Protein AF-A0A3M1CCG0-F1 (afdb_monomer)

Mean predicted aligned error: 4.8 Å

pLDDT: mean 91.63, std 6.47, range [65.25, 97.44]

Structure (mmCIF, N/CA/C/O backbone):
data_AF-A0A3M1CCG0-F1
#
_entry.id   AF-A0A3M1CCG0-F1
#
loop_
_atom_site.group_PDB
_atom_site.id
_atom_site.type_symbol
_atom_site.label_atom_id
_atom_site.label_alt_id
_atom_site.label_comp_id
_atom_site.label_asym_id
_atom_site.label_entity_id
_atom_site.label_seq_id
_atom_site.pdbx_PDB_ins_code
_atom_site.Cartn_x
_atom_site.Cartn_y
_atom_site.Cartn_z
_atom_site.occupancy
_atom_site.B_iso_or_equiv
_atom_site.auth_seq_id
_atom_site.auth_comp_id
_atom_site.auth_asym_id
_atom_site.auth_atom_id
_atom_site.pdbx_PDB_model_num
ATOM 1 N N . MET A 1 1 ? 1.620 -0.004 -37.576 1.00 65.25 1 MET A N 1
ATOM 2 C CA . MET A 1 1 ? 3.090 0.157 -37.499 1.00 65.25 1 MET A CA 1
ATOM 3 C C . MET A 1 1 ? 3.413 0.816 -36.163 1.00 65.25 1 MET A C 1
ATOM 5 O O . MET A 1 1 ? 2.723 1.764 -35.818 1.00 65.25 1 MET A O 1
ATOM 9 N N . LEU A 1 2 ? 4.370 0.293 -35.389 1.00 86.81 2 LEU A N 1
ATOM 10 C CA . LEU A 1 2 ? 4.777 0.871 -34.097 1.00 86.81 2 LEU A CA 1
ATOM 11 C C . LEU A 1 2 ? 5.928 1.862 -34.324 1.00 86.81 2 LEU A C 1
ATOM 13 O O . LEU A 1 2 ? 6.966 1.479 -34.854 1.00 86.81 2 LEU A O 1
ATOM 17 N N . CYS A 1 3 ? 5.741 3.129 -33.943 1.00 89.62 3 CYS A N 1
ATOM 18 C CA . CYS A 1 3 ? 6.636 4.226 -34.338 1.00 89.62 3 CYS A CA 1
ATOM 19 C C . CYS A 1 3 ? 8.003 4.233 -33.621 1.00 89.62 3 CYS A C 1
ATOM 21 O O . CYS A 1 3 ? 8.961 4.777 -34.161 1.00 89.62 3 CYS A O 1
ATOM 23 N N . HIS A 1 4 ? 8.128 3.617 -32.436 1.00 94.06 4 HIS A N 1
ATOM 24 C CA . HIS A 1 4 ? 9.344 3.690 -31.603 1.00 94.06 4 HIS A CA 1
ATOM 25 C C . HIS A 1 4 ? 9.685 2.371 -30.887 1.00 94.06 4 HIS A C 1
ATOM 27 O O . HIS A 1 4 ? 9.974 2.352 -29.689 1.00 94.06 4 HIS A O 1
ATOM 33 N N . GLN A 1 5 ? 9.673 1.251 -31.614 1.00 95.94 5 GLN A N 1
ATOM 34 C CA . GLN A 1 5 ? 9.863 -0.079 -31.017 1.00 95.94 5 GLN A CA 1
ATOM 35 C C . GLN A 1 5 ? 11.190 -0.230 -30.252 1.00 95.94 5 GLN A C 1
ATOM 37 O O . GLN A 1 5 ? 11.218 -0.814 -29.173 1.00 95.94 5 GLN A O 1
ATOM 42 N N . ASN A 1 6 ? 12.286 0.325 -30.772 1.00 95.19 6 ASN A N 1
ATOM 43 C CA . ASN A 1 6 ? 13.604 0.185 -30.145 1.00 95.19 6 ASN A CA 1
ATOM 44 C C . ASN A 1 6 ? 13.696 0.918 -28.800 1.00 95.19 6 ASN A C 1
ATOM 46 O O . ASN A 1 6 ? 14.294 0.398 -27.862 1.00 95.19 6 ASN A O 1
ATOM 50 N N . ILE A 1 7 ? 13.071 2.095 -28.693 1.00 94.88 7 ILE A N 1
ATOM 51 C CA . ILE A 1 7 ? 13.000 2.855 -27.437 1.00 94.88 7 ILE A CA 1
ATOM 52 C C . ILE A 1 7 ? 12.131 2.100 -26.431 1.00 94.88 7 ILE A C 1
ATOM 54 O O . ILE A 1 7 ? 12.517 1.953 -25.277 1.00 94.88 7 ILE A O 1
ATOM 58 N N . TYR A 1 8 ? 10.986 1.571 -26.871 1.00 93.62 8 TYR A N 1
ATOM 59 C CA . TYR A 1 8 ? 10.121 0.758 -26.018 1.00 93.62 8 TYR A CA 1
ATOM 60 C C . TYR A 1 8 ? 10.863 -0.461 -25.446 1.00 93.62 8 TYR A C 1
ATOM 62 O O . TYR A 1 8 ? 10.840 -0.681 -24.233 1.00 93.62 8 TYR A O 1
ATOM 70 N N . ASN A 1 9 ? 11.565 -1.207 -26.307 1.00 94.38 9 ASN A N 1
ATOM 71 C CA . ASN A 1 9 ? 12.277 -2.428 -25.933 1.00 94.38 9 ASN A CA 1
ATOM 72 C C . ASN A 1 9 ? 13.336 -2.180 -24.853 1.00 94.38 9 ASN A C 1
ATOM 74 O O . ASN A 1 9 ? 13.542 -3.035 -24.002 1.00 94.38 9 ASN A O 1
ATOM 78 N N . THR A 1 10 ? 14.005 -1.026 -24.856 1.00 95.56 10 THR A N 1
ATOM 79 C CA . THR A 1 10 ? 14.993 -0.697 -23.818 1.00 95.56 10 THR A CA 1
ATOM 80 C C . THR A 1 10 ? 14.337 -0.079 -22.584 1.00 95.56 10 THR A C 1
ATOM 82 O O . THR A 1 10 ? 14.654 -0.465 -21.456 1.00 95.56 10 THR A O 1
ATOM 85 N N . PHE A 1 11 ? 13.377 0.830 -22.770 1.00 92.81 11 PHE A N 1
ATOM 86 C CA . PHE A 1 11 ? 12.735 1.566 -21.682 1.00 92.81 11 PHE A CA 1
ATOM 87 C C . PHE A 1 11 ? 11.971 0.656 -20.714 1.00 92.81 11 PHE A C 1
ATOM 89 O O . PHE A 1 11 ? 12.102 0.826 -19.499 1.00 92.81 11 PHE A O 1
ATOM 96 N N . ILE A 1 12 ? 11.240 -0.347 -21.216 1.00 91.75 12 ILE A N 1
ATOM 97 C CA . ILE A 1 12 ? 10.423 -1.258 -20.391 1.00 91.75 12 ILE A CA 1
ATOM 98 C C . ILE A 1 12 ? 11.257 -2.091 -19.401 1.00 91.75 12 ILE A C 1
ATOM 100 O O . ILE A 1 12 ? 10.740 -2.623 -18.419 1.00 91.75 12 ILE A O 1
ATOM 104 N N . HIS A 1 13 ? 12.569 -2.202 -19.621 1.00 90.50 13 HIS A N 1
ATOM 105 C CA . HIS A 1 13 ? 13.473 -2.909 -18.719 1.00 90.50 13 HIS A CA 1
ATOM 106 C C . HIS A 1 13 ? 14.083 -2.019 -17.629 1.00 90.50 13 HIS A C 1
ATOM 108 O O . HIS A 1 13 ? 14.578 -2.568 -16.637 1.00 90.50 13 HIS A O 1
ATOM 114 N N . THR A 1 14 ? 14.002 -0.691 -17.768 1.00 90.38 14 THR A N 1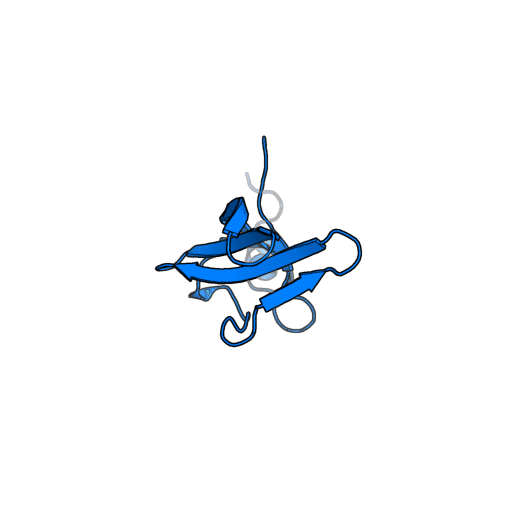
ATOM 115 C CA . THR A 1 14 ? 14.489 0.284 -16.778 1.00 90.38 14 THR A CA 1
ATOM 116 C C . THR A 1 14 ? 13.624 0.301 -15.515 1.00 90.38 14 THR A C 1
ATOM 118 O O . THR A 1 14 ? 12.471 -0.130 -15.529 1.00 90.38 14 THR A O 1
ATOM 121 N N . GLY A 1 15 ? 14.151 0.843 -14.411 1.00 84.94 15 GLY A N 1
ATOM 122 C CA . GLY A 1 15 ? 13.369 1.043 -13.183 1.00 84.94 15 GLY A CA 1
ATOM 123 C C . GLY A 1 15 ? 12.150 1.951 -13.391 1.00 84.94 15 GLY A C 1
ATOM 124 O O . GLY A 1 15 ? 11.092 1.688 -12.829 1.00 84.94 15 GLY A O 1
ATOM 125 N N . MET A 1 16 ? 12.271 2.964 -14.256 1.00 86.94 16 MET A N 1
ATOM 126 C CA . MET A 1 16 ? 11.173 3.871 -14.602 1.00 86.94 16 MET A CA 1
ATOM 127 C C . MET A 1 16 ? 10.094 3.166 -15.432 1.00 86.94 16 MET A C 1
ATOM 129 O O . MET A 1 16 ? 8.917 3.250 -15.092 1.00 86.94 16 MET A O 1
ATOM 133 N N . GLY A 1 17 ? 10.479 2.400 -16.456 1.00 88.44 17 GLY A N 1
ATOM 134 C CA . GLY A 1 17 ? 9.535 1.605 -17.255 1.00 88.44 17 GLY A CA 1
ATOM 135 C C . GLY A 1 17 ? 8.827 0.504 -16.457 1.00 88.44 17 GLY A C 1
ATOM 136 O O . GLY A 1 17 ? 7.742 0.070 -16.823 1.00 88.44 17 GLY A O 1
ATOM 137 N N . LYS A 1 18 ? 9.413 0.095 -15.328 1.00 86.94 18 LYS A N 1
ATOM 138 C CA . LYS A 1 18 ? 8.880 -0.889 -14.377 1.00 86.94 18 LYS A CA 1
ATOM 139 C C . LYS A 1 18 ? 8.195 -0.275 -13.154 1.00 86.94 18 LYS A C 1
ATOM 141 O O . LYS A 1 18 ? 7.906 -1.012 -12.209 1.00 86.94 18 LYS A O 1
ATOM 146 N N . SER A 1 19 ? 7.999 1.041 -13.140 1.00 90.25 19 SER A N 1
ATOM 147 C CA . SER A 1 19 ? 7.550 1.767 -11.951 1.00 90.25 19 SER A CA 1
ATOM 148 C C . SER A 1 19 ? 6.078 1.553 -11.615 1.00 90.25 19 SER A C 1
ATOM 150 O O . SER A 1 19 ? 5.732 1.719 -10.458 1.00 90.25 19 SER A O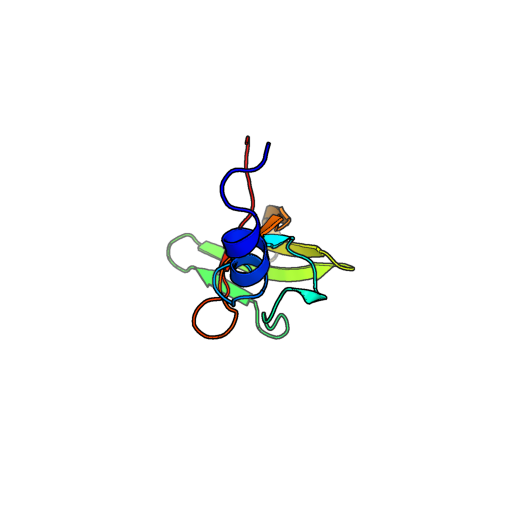 1
ATOM 152 N N . LEU A 1 20 ? 5.229 1.156 -12.566 1.00 91.88 20 LEU A N 1
ATOM 153 C CA . LEU A 1 20 ? 3.826 0.809 -12.327 1.00 91.88 20 LEU A CA 1
ATOM 154 C C . LEU A 1 20 ? 3.627 -0.693 -12.526 1.00 91.88 20 LEU A C 1
ATOM 156 O O . LEU A 1 20 ? 3.947 -1.234 -13.586 1.00 91.88 20 LEU A O 1
ATOM 160 N N . ARG A 1 21 ? 3.103 -1.375 -11.507 1.00 91.88 21 ARG A N 1
ATOM 161 C CA . ARG A 1 21 ? 2.898 -2.830 -11.524 1.00 91.88 21 ARG A CA 1
ATOM 162 C C . ARG A 1 21 ? 1.614 -3.225 -10.817 1.00 91.88 21 ARG A C 1
ATOM 164 O O . ARG A 1 21 ? 1.140 -2.504 -9.948 1.00 91.88 21 ARG A O 1
ATOM 171 N N . TRP A 1 22 ? 1.110 -4.414 -11.128 1.00 93.75 22 TRP A N 1
ATOM 172 C CA . TRP A 1 22 ? 0.051 -5.048 -10.343 1.00 93.75 22 TRP A CA 1
ATOM 173 C C . TRP A 1 22 ? 0.518 -5.338 -8.915 1.00 93.75 22 TRP A C 1
ATOM 175 O O . TRP A 1 22 ? 1.650 -5.794 -8.707 1.00 93.75 22 TRP A O 1
ATOM 185 N N . ALA A 1 23 ? -0.373 -5.112 -7.951 1.00 94.31 23 ALA A N 1
ATOM 186 C CA . ALA A 1 23 ? -0.131 -5.300 -6.523 1.00 94.31 23 ALA A CA 1
ATOM 187 C C . ALA A 1 23 ? -0.199 -6.772 -6.088 1.00 94.31 23 ALA A C 1
ATOM 189 O O . ALA A 1 23 ? -1.053 -7.188 -5.302 1.00 94.31 23 ALA A O 1
ATOM 190 N N . VAL A 1 24 ? 0.743 -7.555 -6.609 1.00 93.12 24 VAL A N 1
ATOM 191 C CA . VAL A 1 24 ? 1.017 -8.927 -6.173 1.00 93.12 24 VAL A CA 1
ATOM 192 C C . VAL A 1 24 ? 2.194 -8.967 -5.205 1.00 93.12 24 VAL A C 1
ATOM 194 O O . VAL A 1 24 ? 3.045 -8.069 -5.222 1.00 93.12 24 VAL A O 1
ATOM 197 N N . ARG A 1 25 ? 2.282 -10.013 -4.375 1.00 90.12 25 ARG A N 1
ATOM 198 C CA . ARG A 1 25 ? 3.327 -10.133 -3.344 1.00 90.12 25 ARG A CA 1
ATOM 199 C C . ARG A 1 25 ? 4.730 -10.002 -3.932 1.00 90.12 25 ARG A C 1
ATOM 201 O O . ARG A 1 25 ? 5.566 -9.312 -3.361 1.00 90.12 25 ARG A O 1
ATOM 208 N N . SER A 1 26 ? 4.973 -10.633 -5.078 1.00 90.44 26 SER A N 1
ATOM 209 C CA . SER A 1 26 ? 6.275 -10.642 -5.759 1.00 90.44 26 SER A CA 1
ATOM 210 C C . SER A 1 26 ? 6.740 -9.266 -6.252 1.00 90.44 26 SER A C 1
ATOM 212 O O . SER A 1 26 ? 7.937 -9.062 -6.439 1.00 90.44 26 SER A O 1
ATOM 214 N N . ASN A 1 27 ? 5.820 -8.317 -6.440 1.00 90.00 27 ASN A N 1
ATOM 215 C CA . ASN A 1 27 ? 6.130 -6.955 -6.876 1.00 90.00 27 ASN A CA 1
ATOM 216 C C . ASN A 1 27 ? 6.261 -5.965 -5.710 1.00 90.00 27 ASN A C 1
ATOM 218 O O . ASN A 1 27 ? 6.595 -4.806 -5.948 1.00 90.00 27 ASN A O 1
ATOM 222 N N . SER A 1 28 ? 5.985 -6.380 -4.469 1.00 86.81 28 SER A N 1
ATOM 223 C CA . SER A 1 28 ? 6.001 -5.483 -3.316 1.00 86.81 28 SER A CA 1
ATOM 224 C C . SER A 1 28 ? 7.237 -5.664 -2.453 1.00 86.81 28 SER A C 1
ATOM 226 O O . SER A 1 28 ? 7.552 -6.767 -2.023 1.00 86.81 28 SER A O 1
ATOM 228 N N . ALA A 1 29 ? 7.881 -4.545 -2.126 1.00 87.62 29 ALA A N 1
ATOM 229 C CA . ALA A 1 29 ? 8.939 -4.482 -1.120 1.00 87.62 29 ALA A CA 1
ATOM 230 C C . ALA A 1 29 ? 8.408 -4.081 0.274 1.00 87.62 29 ALA A C 1
ATOM 232 O O . ALA A 1 29 ? 9.182 -3.670 1.132 1.00 87.62 29 ALA A O 1
ATOM 233 N N . ALA A 1 30 ? 7.085 -4.106 0.486 1.00 87.06 30 ALA A N 1
ATOM 234 C CA . ALA A 1 30 ? 6.481 -3.686 1.749 1.00 87.06 30 ALA A CA 1
ATOM 235 C C . ALA A 1 30 ? 6.685 -4.732 2.855 1.00 87.06 30 ALA A C 1
ATOM 237 O O . ALA A 1 30 ? 6.514 -5.930 2.621 1.00 87.06 30 ALA A O 1
ATOM 238 N N . ASP A 1 31 ? 6.987 -4.265 4.068 1.00 89.12 31 ASP A N 1
ATOM 239 C CA . ASP A 1 31 ? 6.982 -5.100 5.268 1.00 89.12 31 ASP A CA 1
ATOM 240 C C . ASP A 1 31 ? 5.598 -5.057 5.931 1.00 89.12 31 ASP A C 1
ATOM 242 O O . ASP A 1 31 ? 5.131 -4.010 6.376 1.00 89.12 31 ASP A O 1
ATOM 246 N N . PHE A 1 32 ? 4.945 -6.216 6.003 1.00 90.38 32 PHE A N 1
ATOM 247 C CA . PHE A 1 32 ? 3.616 -6.372 6.596 1.00 90.38 32 PHE A CA 1
ATOM 248 C C . PHE A 1 32 ? 3.653 -6.775 8.076 1.00 90.38 32 PHE A C 1
ATOM 250 O O . PHE A 1 32 ? 2.600 -6.875 8.702 1.00 90.38 32 PHE A O 1
ATOM 257 N N . LYS A 1 33 ? 4.835 -7.008 8.664 1.00 90.25 33 LYS A N 1
ATOM 258 C CA . LYS A 1 33 ? 4.965 -7.433 10.067 1.00 90.25 33 LYS A CA 1
ATOM 259 C C . LYS A 1 33 ? 4.556 -6.333 11.050 1.00 90.25 33 LYS A C 1
ATOM 261 O O . LYS A 1 33 ? 3.982 -6.629 12.094 1.00 90.25 33 LYS A O 1
ATOM 266 N N . TYR A 1 34 ? 4.827 -5.076 10.701 1.00 88.94 34 TYR A N 1
ATOM 267 C CA . TYR A 1 34 ? 4.562 -3.900 11.536 1.00 88.94 34 TYR A CA 1
ATOM 268 C C . TYR A 1 34 ? 3.725 -2.845 10.802 1.00 88.94 34 TYR A C 1
ATOM 270 O O . TYR A 1 34 ? 3.899 -1.648 11.002 1.00 88.94 34 TYR A O 1
ATOM 278 N N . ALA A 1 35 ? 2.801 -3.279 9.944 1.00 93.25 35 ALA A N 1
ATOM 279 C CA . ALA A 1 35 ? 2.010 -2.392 9.092 1.00 93.25 35 ALA A CA 1
ATOM 280 C C . ALA A 1 35 ? 0.697 -1.915 9.741 1.00 93.25 35 ALA A C 1
ATOM 282 O O . ALA A 1 35 ? -0.331 -1.816 9.069 1.00 93.25 35 ALA A O 1
ATOM 283 N N . ASN A 1 36 ? 0.735 -1.643 11.049 1.00 94.69 36 ASN A N 1
ATOM 284 C CA . ASN A 1 36 ? -0.382 -1.082 11.804 1.00 94.69 36 ASN A CA 1
ATOM 285 C C . ASN A 1 36 ? -0.128 0.399 12.078 1.00 94.69 36 ASN A C 1
ATOM 287 O O . ASN A 1 36 ? 0.900 0.753 12.652 1.00 94.69 36 ASN A O 1
ATOM 291 N N . ILE A 1 37 ? -1.073 1.252 11.700 1.00 95.12 37 ILE A N 1
ATOM 292 C CA . ILE A 1 37 ? -0.993 2.702 11.871 1.00 95.12 37 ILE A CA 1
ATOM 293 C C . ILE A 1 37 ? -2.274 3.174 12.548 1.00 95.12 37 ILE A C 1
ATOM 295 O O . ILE A 1 37 ? -3.364 2.715 12.216 1.00 95.12 37 ILE A O 1
ATOM 299 N N . TYR A 1 38 ? -2.138 4.098 13.492 1.00 96.19 38 TYR A N 1
ATOM 300 C CA . TYR A 1 38 ? -3.258 4.808 14.093 1.00 96.19 38 TYR A CA 1
ATOM 301 C C . TYR A 1 38 ? -3.165 6.289 13.729 1.00 96.19 38 TYR A C 1
ATOM 303 O O . TYR A 1 38 ? -2.155 6.937 14.013 1.00 96.19 38 TYR A O 1
ATOM 311 N N . ASP A 1 39 ? -4.213 6.813 13.100 1.00 96.12 39 ASP A N 1
ATOM 312 C CA . ASP A 1 39 ? -4.381 8.238 12.852 1.00 96.12 39 ASP A CA 1
ATOM 313 C C . ASP A 1 39 ? -5.241 8.860 13.956 1.00 96.12 39 ASP A C 1
ATOM 315 O O . ASP A 1 39 ? -6.466 8.742 13.972 1.00 96.12 39 ASP A O 1
ATOM 319 N N . LYS A 1 40 ? -4.575 9.579 14.862 1.00 95.31 40 LYS A N 1
ATOM 320 C CA . LYS A 1 40 ? -5.203 10.242 16.009 1.00 95.31 40 LYS A CA 1
ATOM 321 C C . LYS A 1 40 ? -6.177 11.366 15.646 1.00 95.31 40 LYS A C 1
ATOM 323 O O . LYS A 1 40 ? -6.954 11.768 16.502 1.00 95.31 40 LYS A O 1
ATOM 328 N N . TYR A 1 41 ? -6.089 11.940 14.445 1.0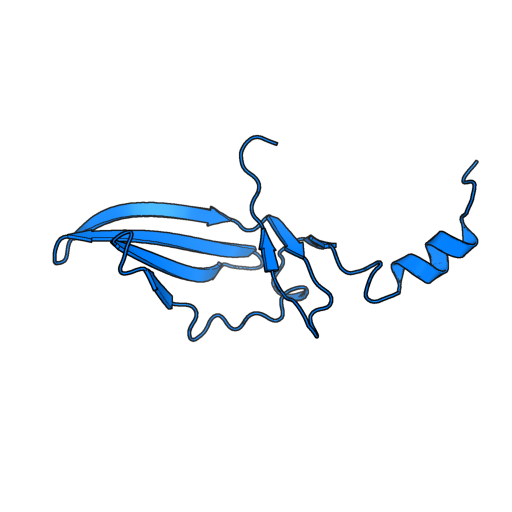0 96.19 41 TYR A N 1
ATOM 329 C CA . TYR A 1 41 ? -6.929 13.082 14.067 1.00 96.19 41 TYR A CA 1
ATOM 330 C C . TYR A 1 41 ? -8.273 12.637 13.500 1.00 96.19 41 TYR A C 1
ATOM 332 O O . TYR A 1 41 ? -9.279 13.317 13.688 1.00 96.19 41 TYR A O 1
ATOM 340 N N . SER A 1 42 ? -8.283 11.499 12.809 1.00 94.31 42 SER A N 1
ATOM 341 C CA . SER A 1 42 ? -9.478 10.923 12.195 1.00 94.31 42 SER A CA 1
ATOM 342 C C . SER A 1 42 ? -10.025 9.705 12.948 1.00 94.31 42 SER A C 1
ATOM 344 O O . SER A 1 42 ? -11.062 9.171 12.546 1.00 94.31 42 SER A O 1
ATOM 346 N N . ASP A 1 43 ? -9.354 9.290 14.028 1.00 95.12 43 ASP A N 1
ATOM 347 C CA . ASP A 1 43 ? -9.672 8.117 14.849 1.00 95.12 43 ASP A CA 1
ATOM 348 C C . ASP A 1 43 ? -9.780 6.827 14.020 1.00 95.12 43 ASP A C 1
ATOM 350 O O . ASP A 1 43 ? -10.670 6.001 14.206 1.00 95.12 43 ASP A O 1
ATOM 354 N N . PHE A 1 44 ? -8.899 6.678 13.027 1.00 96.75 44 PHE A N 1
ATOM 355 C CA . PHE A 1 44 ? -8.836 5.489 12.184 1.00 96.75 44 PHE A CA 1
ATOM 356 C C . PHE A 1 44 ? -7.595 4.660 12.473 1.00 96.75 44 PHE A C 1
ATOM 358 O O . PHE A 1 44 ? -6.481 5.163 12.628 1.00 96.75 44 PHE A O 1
ATOM 365 N N . HIS A 1 45 ? -7.793 3.350 12.452 1.00 96.94 45 HIS A N 1
ATOM 366 C CA . HIS A 1 45 ? -6.733 2.365 12.431 1.00 96.94 45 HIS A CA 1
ATOM 367 C C . HIS A 1 45 ? -6.606 1.772 11.034 1.00 96.94 45 HIS A C 1
ATOM 369 O O . HIS A 1 45 ? -7.597 1.432 10.386 1.00 96.94 45 HIS A O 1
ATOM 375 N N . TYR A 1 46 ? -5.367 1.592 10.604 1.00 96.88 46 TYR A N 1
ATOM 376 C CA . TYR A 1 46 ? -5.013 1.001 9.328 1.00 96.88 46 TYR A CA 1
ATOM 377 C C . TYR A 1 46 ? -4.116 -0.201 9.573 1.00 96.88 46 TYR A C 1
ATOM 379 O O . TYR A 1 46 ? -3.103 -0.089 10.256 1.00 96.88 46 TYR A O 1
ATOM 387 N N . THR A 1 47 ? -4.461 -1.338 8.985 1.00 96.81 47 THR A N 1
ATOM 388 C CA . THR A 1 47 ? -3.618 -2.534 8.968 1.00 96.81 47 THR A CA 1
ATOM 389 C C . THR A 1 47 ? -3.435 -2.978 7.531 1.00 96.81 47 THR A C 1
ATOM 391 O O . THR A 1 47 ? -4.407 -3.399 6.899 1.00 96.81 47 THR A O 1
ATOM 394 N N . ALA A 1 48 ? -2.209 -2.926 7.015 1.00 95.94 48 ALA A N 1
ATOM 395 C CA . ALA A 1 48 ? -1.899 -3.552 5.735 1.00 95.94 48 ALA A CA 1
ATOM 396 C C . ALA A 1 48 ? -1.493 -5.014 5.943 1.00 95.94 48 ALA A C 1
ATOM 398 O O . ALA A 1 48 ? -0.758 -5.340 6.873 1.00 95.94 48 ALA A O 1
ATOM 399 N N . PHE A 1 49 ? -1.957 -5.908 5.075 1.00 96.00 49 PHE A N 1
ATOM 400 C CA . PHE A 1 49 ? -1.625 -7.326 5.162 1.00 96.00 49 PHE A CA 1
ATOM 401 C C . PHE A 1 49 ? -1.697 -8.018 3.804 1.00 96.00 49 PHE A C 1
ATOM 403 O O . PHE A 1 49 ? -2.404 -7.596 2.887 1.00 96.00 49 PHE A O 1
ATOM 410 N N . LEU A 1 50 ? -0.968 -9.126 3.697 1.00 94.62 50 LEU A N 1
ATOM 411 C CA . LEU A 1 50 ? -1.064 -10.042 2.570 1.00 94.62 50 LEU A CA 1
ATOM 412 C C . LEU A 1 50 ? -2.136 -11.091 2.845 1.00 94.62 50 LEU A C 1
ATOM 414 O O . LEU A 1 50 ? -2.145 -11.728 3.898 1.00 94.62 50 LEU A O 1
ATOM 418 N N . LYS A 1 51 ? -3.001 -11.313 1.860 1.00 94.44 51 LYS A N 1
ATOM 419 C CA . LYS A 1 51 ? -3.923 -12.446 1.824 1.00 94.44 51 LYS A CA 1
ATOM 420 C C . LYS A 1 51 ? -3.737 -13.149 0.488 1.00 94.44 51 LYS A C 1
ATOM 422 O O . LYS A 1 51 ? -4.074 -12.601 -0.563 1.00 94.44 51 LYS A O 1
ATOM 427 N N . ASN A 1 52 ? -3.193 -14.362 0.543 1.00 91.12 52 ASN A N 1
ATOM 428 C CA . ASN A 1 52 ? -2.674 -15.090 -0.615 1.00 91.12 52 ASN A CA 1
ATOM 429 C C . ASN A 1 52 ? -1.600 -14.253 -1.334 1.00 91.12 52 ASN A C 1
ATOM 431 O O . ASN A 1 52 ? -0.597 -13.893 -0.719 1.00 91.12 52 ASN A O 1
ATOM 435 N N . ASP A 1 53 ? -1.824 -13.922 -2.605 1.00 92.75 53 ASP A N 1
ATOM 436 C CA . ASP A 1 53 ? -0.919 -13.100 -3.413 1.00 92.75 53 ASP A CA 1
ATOM 437 C C . ASP A 1 53 ? -1.382 -11.640 -3.541 1.00 92.75 53 ASP A C 1
ATOM 439 O O . ASP A 1 53 ? -0.773 -10.848 -4.245 1.00 92.75 53 ASP A O 1
ATOM 443 N N . SER A 1 54 ? -2.476 -11.259 -2.878 1.00 95.00 54 SER A N 1
ATOM 444 C CA . SER A 1 54 ? -3.020 -9.900 -2.936 1.00 95.00 54 SER A CA 1
ATOM 445 C C . SER A 1 54 ? -2.735 -9.126 -1.656 1.00 95.00 54 SER A C 1
ATOM 447 O O . SER A 1 54 ? -2.763 -9.675 -0.550 1.00 95.00 54 SER A O 1
ATOM 449 N N . ILE A 1 55 ? -2.501 -7.827 -1.817 1.00 95.88 55 ILE A N 1
ATOM 450 C CA . ILE A 1 55 ? -2.290 -6.892 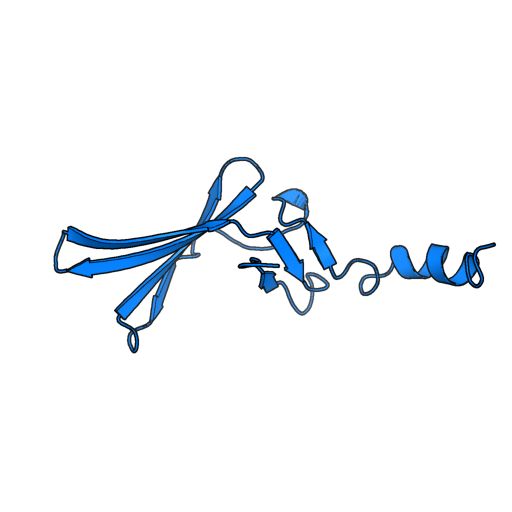-0.715 1.00 95.88 55 ILE A CA 1
ATOM 451 C C . ILE A 1 55 ? -3.621 -6.229 -0.369 1.00 95.88 55 ILE A C 1
ATOM 453 O O . ILE A 1 55 ? -4.365 -5.806 -1.256 1.00 95.88 55 ILE A O 1
ATOM 457 N N . TYR A 1 56 ? -3.905 -6.125 0.925 1.00 96.88 56 TYR A N 1
ATOM 458 C CA . TYR A 1 56 ? -5.092 -5.467 1.449 1.00 96.88 56 TYR A CA 1
ATOM 459 C C . TYR A 1 56 ? -4.725 -4.429 2.500 1.00 96.88 56 TYR A C 1
ATOM 461 O O . TYR A 1 56 ? -3.754 -4.593 3.237 1.00 96.88 56 TYR A O 1
ATOM 469 N N . ILE A 1 57 ? -5.554 -3.395 2.601 1.00 96.75 57 ILE A N 1
ATOM 470 C CA . ILE A 1 57 ? -5.571 -2.445 3.710 1.00 96.75 57 ILE A CA 1
ATOM 471 C C . ILE A 1 57 ? -6.924 -2.574 4.405 1.00 96.75 57 ILE A C 1
ATOM 473 O O . ILE A 1 57 ? -7.976 -2.414 3.785 1.00 96.75 57 ILE A O 1
ATOM 477 N N . LYS A 1 58 ? -6.893 -2.881 5.700 1.00 97.19 58 LYS A N 1
ATOM 478 C CA . LYS A 1 58 ? -8.046 -2.816 6.594 1.00 97.19 58 LYS A CA 1
ATOM 479 C C . LYS A 1 58 ? -8.043 -1.456 7.273 1.00 97.19 58 LYS A C 1
ATOM 481 O O . LYS A 1 58 ? -7.115 -1.158 8.013 1.00 97.19 58 LYS A O 1
ATOM 486 N N . GLU A 1 59 ? -9.076 -0.673 7.031 1.00 97.44 59 GLU A N 1
ATOM 487 C CA . GLU A 1 59 ? -9.334 0.618 7.662 1.00 97.44 59 GLU A CA 1
ATOM 488 C C . GLU A 1 59 ? -10.512 0.436 8.621 1.00 97.44 59 GLU A C 1
ATOM 490 O O . GLU A 1 59 ? -11.546 -0.099 8.224 1.00 97.44 59 GLU A O 1
ATOM 495 N N . TYR A 1 60 ? -10.360 0.791 9.892 1.00 97.25 60 TYR A N 1
ATOM 496 C CA . TYR A 1 60 ? -11.385 0.515 10.897 1.00 97.25 60 TY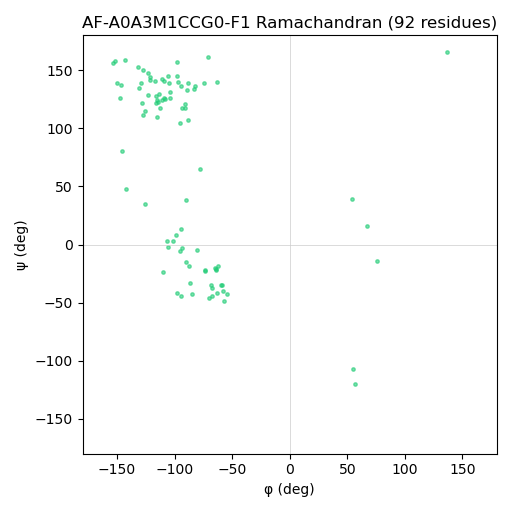R A CA 1
ATOM 497 C C . TYR A 1 60 ? -11.379 1.528 12.042 1.00 97.25 60 TYR A C 1
ATOM 499 O O . TYR A 1 60 ? -10.365 2.172 12.303 1.00 97.25 60 TYR A O 1
ATOM 507 N N . ARG A 1 61 ? -12.517 1.649 12.733 1.00 96.94 61 ARG A N 1
ATOM 508 C CA . ARG A 1 61 ? -12.649 2.385 14.000 1.00 96.94 61 ARG A CA 1
ATOM 509 C C . ARG A 1 61 ? -13.187 1.470 15.083 1.00 96.94 61 ARG A C 1
ATOM 511 O O . ARG A 1 61 ? -14.003 0.589 14.799 1.00 96.94 61 ARG A O 1
ATOM 518 N N . MET A 1 62 ? -12.772 1.714 16.317 1.00 93.38 62 MET A N 1
ATOM 519 C CA . MET A 1 62 ? -13.249 0.974 17.479 1.00 93.38 62 MET A CA 1
ATOM 520 C C . MET A 1 62 ? -13.890 1.931 18.476 1.00 93.38 62 MET A C 1
ATOM 522 O O . MET A 1 62 ? -13.401 3.033 18.685 1.00 93.38 62 MET A O 1
ATOM 526 N N . ASN A 1 63 ? -14.972 1.492 19.107 1.00 93.38 63 ASN A N 1
ATOM 527 C CA . ASN A 1 63 ? -15.510 2.120 20.302 1.00 93.38 63 ASN A CA 1
ATOM 528 C C . ASN A 1 63 ? -15.374 1.114 21.446 1.00 93.38 63 ASN A C 1
ATOM 530 O O . ASN A 1 63 ? -16.038 0.075 21.459 1.00 93.38 63 ASN A O 1
ATOM 534 N N . ASN A 1 64 ? -14.473 1.395 22.386 1.00 89.06 64 ASN A N 1
ATOM 535 C CA . ASN A 1 64 ? -14.037 0.451 23.412 1.00 89.06 64 ASN A CA 1
ATOM 536 C C . ASN A 1 64 ? -13.510 -0.863 22.801 1.00 89.06 64 ASN A 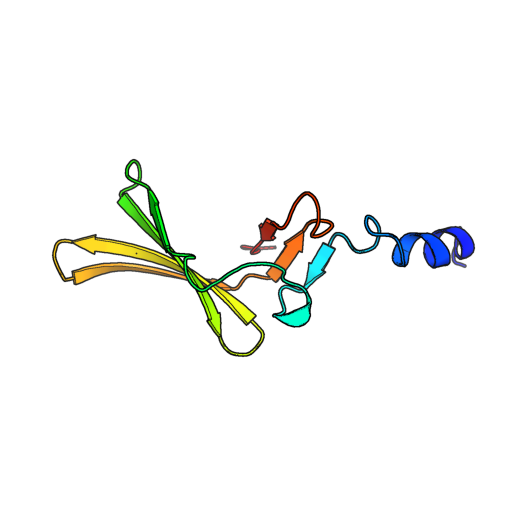C 1
ATOM 538 O O . ASN A 1 64 ? -12.422 -0.888 22.233 1.00 89.06 64 ASN A O 1
ATOM 542 N N . HIS A 1 65 ? -14.277 -1.949 22.924 1.00 88.19 65 HIS A N 1
ATOM 543 C CA . HIS A 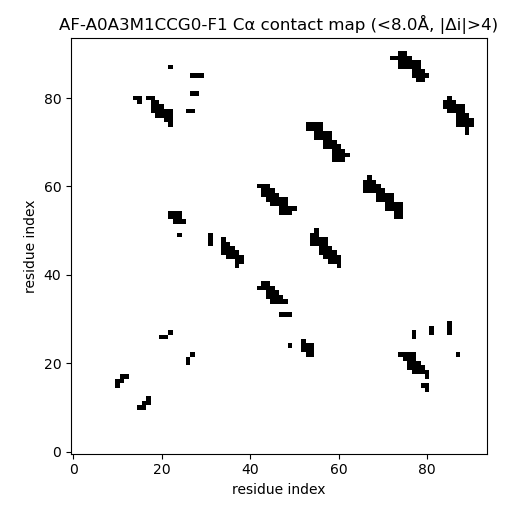1 65 ? -13.921 -3.285 22.436 1.00 88.19 65 HIS A CA 1
ATOM 544 C C . HIS A 1 65 ? -14.705 -3.689 21.182 1.00 88.19 65 HIS A C 1
ATOM 546 O O . HIS A 1 65 ? -14.547 -4.813 20.711 1.00 88.19 65 HIS A O 1
ATOM 552 N N . ASP A 1 66 ? -15.551 -2.799 20.657 1.00 93.25 66 ASP A N 1
ATOM 553 C CA . ASP A 1 66 ? -16.410 -3.093 19.515 1.00 93.25 66 ASP A CA 1
ATOM 554 C C . ASP A 1 66 ? -15.984 -2.314 18.266 1.00 93.25 66 ASP A C 1
ATOM 556 O O . ASP A 1 66 ? -15.567 -1.156 18.336 1.00 93.25 66 ASP A O 1
ATOM 560 N N . THR A 1 67 ? -16.076 -2.958 17.104 1.00 94.50 67 THR A N 1
ATOM 561 C CA . THR A 1 67 ? -15.710 -2.354 15.818 1.00 94.50 67 THR A CA 1
ATOM 562 C C . THR A 1 67 ? -16.924 -1.643 15.235 1.00 94.50 67 THR A C 1
ATOM 564 O O . THR A 1 67 ? -17.841 -2.282 14.731 1.00 94.50 67 THR A O 1
ATOM 567 N N . ILE A 1 68 ? -16.917 -0.311 15.260 1.00 96.56 68 ILE A N 1
ATOM 568 C CA . ILE A 1 68 ? -18.040 0.506 14.765 1.00 96.56 68 ILE A CA 1
ATOM 569 C C . ILE A 1 68 ? -17.943 0.817 13.267 1.00 96.56 68 ILE A C 1
ATOM 571 O O . ILE A 1 68 ? -18.927 1.203 12.642 1.00 96.56 68 ILE A O 1
ATOM 575 N N . PHE A 1 69 ? -16.753 0.673 12.685 1.00 96.94 69 PHE A N 1
ATOM 576 C CA . PHE A 1 69 ? -16.515 0.861 11.260 1.00 96.94 69 PHE A CA 1
ATOM 577 C C . PHE A 1 69 ? -15.430 -0.093 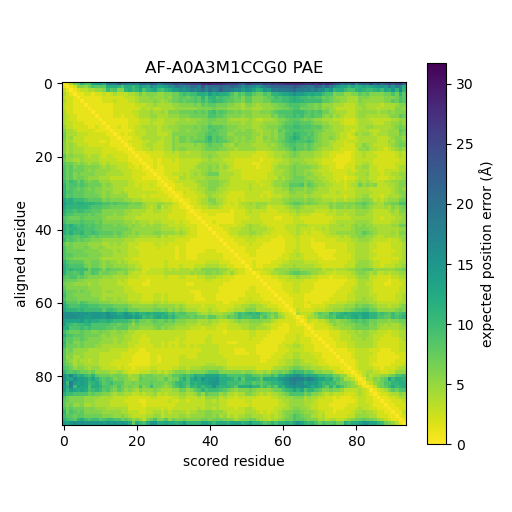10.786 1.00 96.94 69 PHE A C 1
ATOM 579 O O . PHE A 1 69 ? -14.398 -0.234 11.442 1.00 96.94 69 PHE A O 1
ATOM 586 N N . LEU A 1 70 ? -15.644 -0.701 9.623 1.00 96.56 70 LEU A N 1
ATOM 587 C CA . LEU A 1 70 ? -14.689 -1.590 8.985 1.00 96.56 70 LEU A CA 1
ATOM 588 C C . LEU A 1 70 ? -14.812 -1.462 7.470 1.00 96.56 70 LEU A C 1
ATOM 590 O O . LEU A 1 70 ? -15.874 -1.696 6.898 1.00 96.56 70 LEU A O 1
ATOM 594 N N . MET A 1 71 ? -13.693 -1.180 6.821 1.00 96.31 71 MET A N 1
ATOM 595 C CA . MET A 1 71 ? -13.557 -1.240 5.379 1.00 96.31 71 MET A CA 1
ATOM 596 C C . MET A 1 71 ? -12.310 -2.039 5.015 1.00 96.31 71 MET A C 1
ATOM 598 O O . MET A 1 71 ? -11.229 -1.853 5.575 1.00 96.31 71 MET A O 1
ATOM 602 N N . LEU A 1 72 ? -12.464 -2.937 4.046 1.00 96.81 72 LEU A N 1
ATOM 603 C CA . LEU A 1 72 ? -11.369 -3.716 3.492 1.00 96.81 72 LEU A CA 1
ATOM 604 C C . LEU A 1 72 ? -11.132 -3.291 2.045 1.00 96.81 72 LEU A C 1
ATOM 606 O O . LEU A 1 72 ? -11.999 -3.472 1.194 1.00 96.81 72 LEU A O 1
ATOM 610 N N . LYS A 1 73 ? -9.946 -2.750 1.768 1.00 96.12 73 LYS A N 1
ATOM 611 C CA . LYS A 1 73 ? -9.544 -2.277 0.442 1.00 96.12 73 LYS A CA 1
ATOM 612 C C . LYS A 1 73 ? -8.497 -3.214 -0.133 1.00 96.12 73 LYS A C 1
ATOM 614 O O . LYS A 1 73 ? -7.483 -3.475 0.513 1.00 96.12 73 LYS A O 1
ATOM 619 N N . LYS A 1 74 ? -8.736 -3.722 -1.339 1.00 96.50 74 LYS A N 1
ATOM 620 C CA . LYS A 1 74 ? -7.717 -4.439 -2.107 1.00 96.50 74 LYS A CA 1
ATOM 621 C C . LYS A 1 74 ? -6.836 -3.413 -2.812 1.00 96.50 74 LYS A C 1
ATOM 623 O O . LYS A 1 74 ? -7.353 -2.446 -3.354 1.00 96.50 74 LYS A O 1
ATOM 628 N N . ILE A 1 75 ? -5.527 -3.622 -2.792 1.00 97.00 75 ILE A N 1
ATOM 629 C CA . ILE A 1 75 ? -4.590 -2.816 -3.573 1.00 97.00 75 ILE A CA 1
ATOM 630 C C . ILE A 1 75 ? -4.542 -3.372 -4.991 1.00 97.00 75 ILE A C 1
ATOM 632 O O . ILE A 1 75 ? -4.427 -4.584 -5.184 1.00 97.00 75 ILE A O 1
ATOM 636 N N . ASP A 1 76 ? -4.619 -2.477 -5.968 1.00 96.50 76 ASP A N 1
ATOM 637 C CA . ASP A 1 76 ? -4.613 -2.816 -7.388 1.00 96.50 76 ASP A CA 1
ATOM 638 C C . ASP A 1 76 ? -3.216 -2.642 -7.982 1.00 96.50 76 ASP A C 1
ATOM 640 O O . ASP A 1 76 ? -2.730 -3.510 -8.713 1.00 96.50 76 ASP A O 1
ATOM 644 N N . TYR A 1 77 ? -2.525 -1.564 -7.599 1.00 95.25 77 TYR A N 1
ATOM 645 C CA . TYR A 1 77 ? -1.239 -1.195 -8.179 1.00 95.25 77 TYR A CA 1
ATOM 646 C C . TYR A 1 77 ? -0.179 -0.864 -7.134 1.00 95.25 77 TYR A C 1
ATOM 648 O O . TYR A 1 77 ? -0.466 -0.381 -6.039 1.00 95.25 77 TYR A O 1
ATOM 656 N N . ILE A 1 78 ? 1.072 -1.083 -7.519 1.00 93.69 78 ILE A N 1
ATOM 657 C CA . ILE A 1 78 ? 2.254 -0.577 -6.833 1.00 93.69 78 ILE A CA 1
ATOM 658 C C . ILE A 1 78 ? 2.919 0.425 -7.766 1.00 93.69 78 ILE A C 1
ATOM 660 O O . ILE A 1 78 ? 3.148 0.117 -8.941 1.00 93.69 78 ILE A O 1
ATOM 664 N N . ILE A 1 79 ? 3.215 1.611 -7.236 1.00 92.31 79 ILE A N 1
ATOM 665 C CA . ILE A 1 79 ? 3.966 2.651 -7.934 1.00 92.31 79 ILE A CA 1
ATOM 666 C C . ILE A 1 79 ? 5.284 2.931 -7.221 1.00 92.31 79 ILE A C 1
ATOM 668 O O . ILE A 1 79 ? 5.323 3.232 -6.029 1.00 92.31 79 ILE A O 1
ATOM 672 N N . GLY A 1 80 ? 6.369 2.877 -7.986 1.00 87.94 80 GLY A N 1
ATOM 673 C CA . GLY A 1 80 ? 7.708 3.245 -7.560 1.00 87.94 80 GLY A CA 1
ATOM 674 C C . GLY A 1 80 ? 8.772 2.260 -8.034 1.00 87.94 80 GLY A C 1
ATOM 675 O O . GLY A 1 80 ? 8.491 1.155 -8.491 1.00 87.94 80 GLY A O 1
ATOM 676 N N . SER A 1 81 ? 10.032 2.678 -7.934 1.00 74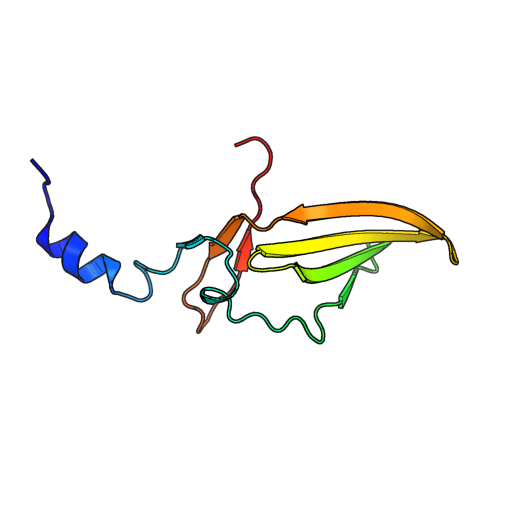.56 81 SER A N 1
ATOM 677 C CA . SER A 1 81 ? 11.185 1.852 -8.311 1.00 74.56 81 SER A CA 1
ATOM 678 C C . SER A 1 81 ? 11.584 0.833 -7.237 1.00 74.56 81 SER A C 1
ATOM 680 O O . SER A 1 81 ? 12.520 0.067 -7.451 1.00 74.56 81 SER A O 1
ATOM 682 N N . GLY A 1 82 ? 10.936 0.857 -6.065 1.00 68.62 82 GLY A N 1
ATOM 683 C CA . GLY A 1 82 ? 11.301 0.057 -4.895 1.00 68.62 82 GLY A CA 1
ATOM 684 C C . GLY A 1 82 ? 12.529 0.574 -4.131 1.00 68.62 82 GLY A C 1
ATOM 685 O O . GLY A 1 82 ? 12.735 0.160 -2.998 1.00 68.62 82 GLY A O 1
ATOM 686 N N . HIS A 1 83 ? 13.317 1.492 -4.709 1.00 68.50 83 HIS A N 1
ATOM 687 C CA . HIS A 1 83 ? 14.518 2.057 -4.075 1.00 68.50 83 HIS A CA 1
ATOM 688 C C . HIS A 1 83 ? 14.242 3.379 -3.342 1.00 68.50 83 HIS A C 1
ATOM 690 O O . HIS A 1 83 ? 14.693 3.574 -2.221 1.00 68.50 83 HIS A O 1
ATOM 696 N N . HIS A 1 84 ? 13.478 4.282 -3.965 1.00 74.75 84 HIS A N 1
ATOM 697 C CA . HIS A 1 84 ? 13.123 5.585 -3.377 1.00 74.75 84 HIS A CA 1
ATOM 698 C C . HIS A 1 84 ? 11.644 5.689 -2.995 1.00 74.75 84 HIS A C 1
ATOM 700 O O . HIS A 1 84 ? 11.266 6.512 -2.166 1.00 74.75 84 HIS A O 1
ATOM 706 N N . THR A 1 85 ? 10.786 4.884 -3.623 1.00 80.38 85 THR A N 1
ATOM 707 C CA . THR A 1 85 ? 9.333 4.944 -3.438 1.00 80.38 85 THR A CA 1
ATOM 708 C C . THR A 1 85 ? 8.737 3.558 -3.652 1.00 80.38 85 THR A C 1
ATOM 710 O O . THR A 1 85 ? 9.148 2.835 -4.565 1.00 80.38 85 THR A O 1
ATOM 713 N N . ASN A 1 86 ? 7.782 3.201 -2.798 1.00 85.94 86 ASN A N 1
ATOM 714 C CA . ASN A 1 86 ? 6.999 1.972 -2.850 1.00 85.94 86 ASN A CA 1
ATOM 715 C C . ASN A 1 86 ? 5.592 2.313 -2.348 1.00 85.94 86 ASN A C 1
ATOM 717 O O . ASN A 1 86 ? 5.289 2.167 -1.166 1.00 85.94 86 ASN A O 1
ATOM 721 N N . SER A 1 87 ? 4.790 2.888 -3.238 1.00 91.06 87 SER A N 1
ATOM 722 C CA . SER A 1 87 ? 3.432 3.337 -2.951 1.00 91.06 87 SER A CA 1
ATOM 723 C C . SER A 1 87 ? 2.423 2.293 -3.409 1.00 91.06 87 SER A C 1
ATOM 725 O O . SER A 1 87 ? 2.596 1.670 -4.455 1.00 91.06 87 SER A O 1
ATOM 727 N N . HIS A 1 88 ? 1.336 2.149 -2.657 1.00 93.38 88 HIS A N 1
ATOM 728 C CA . HIS A 1 88 ? 0.268 1.186 -2.920 1.00 93.38 88 HIS A CA 1
ATOM 729 C C . HIS A 1 88 ? -1.012 1.943 -3.234 1.00 93.38 88 HIS A C 1
ATOM 731 O O . HIS A 1 88 ? -1.453 2.774 -2.443 1.00 93.38 88 HIS A O 1
ATOM 737 N N . LEU A 1 89 ? -1.596 1.658 -4.392 1.00 94.44 89 LEU A N 1
ATOM 738 C CA . LEU A 1 89 ? -2.784 2.333 -4.892 1.00 94.44 89 LEU A CA 1
ATOM 739 C C . LEU A 1 89 ? -3.938 1.350 -5.035 1.00 94.44 89 LEU A C 1
ATOM 741 O O . LEU A 1 89 ? -3.764 0.222 -5.499 1.00 94.44 89 LEU A O 1
ATOM 745 N N . TYR A 1 90 ? -5.127 1.816 -4.686 1.00 94.62 90 TYR A N 1
ATOM 746 C CA . TYR A 1 90 ? -6.385 1.147 -4.976 1.00 94.62 90 TYR A CA 1
ATOM 747 C C . TYR A 1 90 ? -7.256 2.093 -5.798 1.00 94.62 90 TYR A C 1
ATOM 749 O O . TYR A 1 90 ? -7.211 3.310 -5.606 1.00 94.62 90 TYR A O 1
ATOM 757 N N . ASN A 1 91 ? -8.014 1.535 -6.729 1.00 92.94 91 ASN A N 1
ATOM 758 C CA . ASN A 1 91 ? -8.922 2.270 -7.589 1.00 92.94 91 ASN A CA 1
ATOM 759 C C . ASN A 1 91 ? -10.350 2.212 -7.026 1.00 92.94 91 ASN A C 1
ATOM 761 O O . ASN A 1 91 ? -10.802 1.168 -6.555 1.00 92.94 91 ASN A O 1
ATOM 765 N N . ILE A 1 92 ? -11.077 3.326 -7.103 1.00 92.44 92 ILE A N 1
ATOM 766 C CA . ILE A 1 92 ? -12.506 3.392 -6.802 1.00 92.44 92 ILE A CA 1
ATOM 767 C C . ILE A 1 92 ? -13.198 4.064 -7.986 1.00 92.44 92 ILE A C 1
ATOM 769 O O . ILE A 1 92 ? -12.920 5.218 -8.279 1.00 92.44 92 ILE A O 1
ATOM 773 N N . ASN A 1 93 ? -14.160 3.363 -8.589 1.00 92.12 93 ASN A N 1
ATOM 774 C CA . ASN A 1 93 ? -15.034 3.857 -9.662 1.00 92.12 93 ASN A CA 1
ATOM 775 C C . ASN A 1 93 ? -14.376 4.175 -11.020 1.00 92.12 93 ASN A C 1
ATOM 777 O O . ASN A 1 93 ? -15.051 4.750 -11.871 1.00 92.12 93 ASN A O 1
ATOM 781 N N . GLY A 1 94 ? -13.149 3.706 -11.270 1.00 73.44 94 GLY A N 1
ATOM 782 C CA . GLY A 1 94 ? -12.514 3.821 -12.592 1.00 73.44 94 GLY A CA 1
ATOM 783 C C . GLY A 1 94 ? -11.889 5.184 -12.842 1.00 73.44 94 GLY A C 1
ATOM 784 O O . GLY A 1 94 ? -11.634 5.455 -14.033 1.00 73.44 94 GLY A O 1
#

Solvent-accessible surface area (backbone atoms only — not comparable to full-atom values): 5643 Å² total; per-residue (Å²): 137,79,94,54,59,72,60,51,68,57,42,54,74,36,58,75,56,50,16,68,42,64,31,34,58,93,72,52,88,75,71,54,91,75,34,67,46,75,42,85,88,78,59,36,37,37,38,40,40,74,57,90,56,38,38,33,38,38,41,32,28,68,58,94,94,43,76,80,41,79,46,80,43,64,38,53,30,32,41,36,65,68,79,90,37,79,42,78,39,61,86,78,96,122

Sequence (94 aa):
MLCHQNIYNTFIHTGMGKSLRWAVRSNSAADFKYANIYDKYSDFHYTAFLKNDSIYIKEYRMNNHDTIFLMLKKIDYIIGSGHHTNSHLYNING

Radius of gyration: 17.46 Å; Cα contacts (8 Å, |Δi|>4): 153; chains: 1; bounding box: 33×28×61 Å

Nearest PDB structures (foldseek):
  4fgi-assembly3_F  TM=6.355E-01  e=4.475E+00  Pseudomonas aeruginosa PAO1
  7y1c-assembly1_Y  TM=5.419E-01  e=7.910E+00  Klebsiella phage Kp9
  2kd2-assembly1_A  TM=4.047E-01  e=7.910E+00  Mus musculus
  6ap4-assembly8_P  TM=3.053E-01  e=7.058E+00  Acinetobacter baumannii

Foldseek 3Di:
DDDCVPCVVVLCPDLQVVFKDFQFPVSAPDDQPPQWDADPVVQWIWHWDDDPGWIKIWIFHDDPPHTPDIDIFTFTIWGGSSPPDTDTDGDDPD

Secondary structure (DSSP, 8-state):
--TTHHHHHHHTTSTTTTSEEE-BGGG-----TT-EEEETTTTEEEEEEEETTEEEEEEEEEETTEEEEEEEEE--EEES-SSS--EEE--S--